Protein AF-A0A7S1QBN7-F1 (afdb_monomer_lite)

pLDDT: mean 71.5, std 12.31, range [43.53, 90.38]

Sequence (107 aa):
EEEEDGGEEGPALRSEAAPPVPVPRLPHVGTSFLVPLTRIRECTDRCLSIDVPVIPSVWPLRASLSRAAGGPGPWSRIDLTVDIIDAAGLPPLLSCGPPGSLRPAAP

Structure (mmCIF, N/CA/C/O backbone):
data_AF-A0A7S1QBN7-F1
#
_entry.id   AF-A0A7S1QBN7-F1
#
loop_
_atom_site.group_PDB
_atom_site.id
_atom_site.type_symbol
_atom_site.label_atom_id
_atom_site.label_alt_id
_atom_site.label_comp_id
_atom_site.label_asym_id
_atom_site.label_entity_id
_atom_site.label_seq_id
_atom_site.pdbx_PDB_ins_code
_atom_site.Cartn_x
_atom_site.Cartn_y
_atom_site.Cartn_z
_atom_site.occupancy
_atom_site.B_iso_or_equiv
_atom_site.auth_seq_id
_atom_site.auth_comp_id
_atom_site.auth_asym_id
_atom_site.auth_atom_id
_atom_site.pdbx_PDB_model_num
ATOM 1 N N . GLU A 1 1 ? 57.559 -30.638 37.712 1.00 44.66 1 GLU A N 1
ATOM 2 C CA . GLU A 1 1 ? 56.611 -31.025 36.654 1.00 44.66 1 GLU A CA 1
ATOM 3 C C . GLU A 1 1 ? 55.246 -30.673 37.214 1.00 44.66 1 GLU A C 1
ATOM 5 O O . GLU A 1 1 ? 54.785 -31.372 38.102 1.00 44.66 1 GLU A O 1
ATOM 10 N N . GLU A 1 2 ? 54.719 -29.500 36.870 1.00 47.84 2 GLU A N 1
ATOM 11 C CA . GLU A 1 2 ? 53.413 -29.023 37.345 1.00 47.84 2 GLU A CA 1
ATOM 12 C C . GLU A 1 2 ? 52.532 -28.748 36.126 1.00 47.84 2 GLU A C 1
ATOM 14 O O . GLU A 1 2 ? 52.998 -28.190 35.132 1.00 47.84 2 GLU A O 1
ATOM 19 N N . GLU A 1 3 ? 51.306 -29.256 36.233 1.00 47.22 3 GLU A N 1
ATOM 20 C CA . GLU A 1 3 ? 50.209 -29.326 35.269 1.00 47.22 3 GLU A CA 1
ATOM 21 C C . GLU A 1 3 ? 49.953 -28.038 34.471 1.00 47.22 3 GLU A C 1
ATOM 23 O O . GLU A 1 3 ? 49.686 -26.977 35.034 1.00 47.22 3 GLU A O 1
ATOM 28 N N . GLU A 1 4 ? 49.934 -28.168 33.141 1.00 50.25 4 GLU A N 1
ATOM 29 C CA . GLU A 1 4 ? 49.221 -27.250 32.249 1.00 50.25 4 GLU A CA 1
ATOM 30 C C . GLU A 1 4 ? 47.729 -27.617 32.286 1.00 50.25 4 GLU A C 1
ATOM 32 O O . GLU A 1 4 ? 47.288 -28.583 31.660 1.00 50.25 4 GLU A O 1
ATOM 37 N N . ASP A 1 5 ? 46.967 -26.858 33.073 1.00 55.81 5 ASP A N 1
ATOM 38 C CA . ASP A 1 5 ? 45.505 -26.890 33.117 1.00 55.81 5 ASP A CA 1
ATOM 39 C C . ASP A 1 5 ? 44.947 -26.372 31.782 1.00 55.81 5 ASP A C 1
ATOM 41 O O . ASP A 1 5 ? 45.081 -25.198 31.420 1.00 55.81 5 ASP A O 1
ATOM 45 N N . GLY A 1 6 ? 44.387 -27.298 31.005 1.00 49.72 6 GLY A N 1
ATOM 46 C CA . GLY A 1 6 ? 43.810 -27.052 29.693 1.00 49.72 6 GLY A CA 1
ATOM 47 C C . GLY A 1 6 ? 42.513 -26.257 29.797 1.00 49.72 6 GLY A C 1
ATOM 48 O O . GLY A 1 6 ? 41.455 -26.810 30.084 1.00 49.72 6 GLY A O 1
ATOM 49 N N . GLY A 1 7 ? 42.591 -24.960 29.497 1.00 44.69 7 GLY A N 1
ATOM 50 C CA . GLY A 1 7 ? 41.428 -24.103 29.286 1.00 44.69 7 GLY A CA 1
ATOM 51 C C . GLY A 1 7 ? 40.626 -24.556 28.065 1.00 44.69 7 GLY A C 1
ATOM 52 O O . GLY A 1 7 ? 40.969 -24.251 26.925 1.00 44.69 7 GLY A O 1
ATOM 53 N N . GL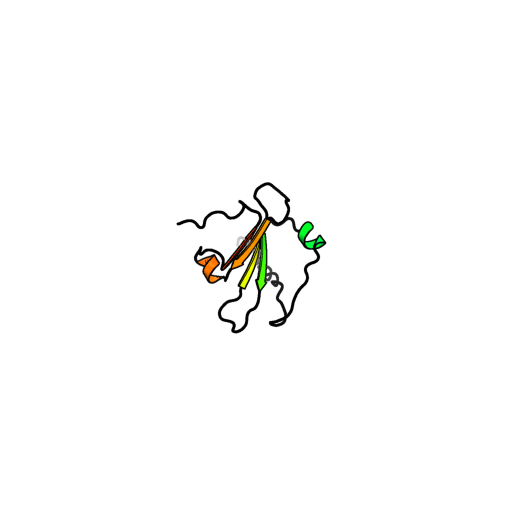U A 1 8 ? 39.557 -25.301 28.318 1.00 46.94 8 GLU A N 1
ATOM 54 C CA . GLU A 1 8 ? 38.594 -25.789 27.336 1.00 46.94 8 GLU A CA 1
ATOM 55 C C . GLU A 1 8 ? 37.754 -24.606 26.800 1.00 46.94 8 GLU A C 1
ATOM 57 O O . GLU A 1 8 ? 36.744 -24.206 27.383 1.00 46.94 8 GLU A O 1
ATOM 62 N N . GLU A 1 9 ? 38.188 -23.993 25.692 1.00 56.31 9 GLU A N 1
ATOM 63 C CA . GLU A 1 9 ? 37.368 -23.047 24.925 1.00 56.31 9 GLU A CA 1
ATOM 64 C C . GLU A 1 9 ? 36.205 -23.807 24.272 1.00 56.31 9 GLU A C 1
ATOM 66 O O . GLU A 1 9 ? 36.302 -24.351 23.170 1.00 56.31 9 GLU A O 1
ATOM 71 N N . GLY A 1 10 ? 35.082 -23.867 24.990 1.00 52.62 10 GLY A N 1
ATOM 72 C CA . GLY A 1 10 ? 33.822 -24.386 24.471 1.00 52.62 10 GLY A CA 1
ATOM 73 C C . GLY A 1 10 ? 33.428 -23.674 23.167 1.00 52.62 10 GLY A C 1
ATOM 74 O O . GLY A 1 10 ? 33.614 -22.460 23.038 1.00 52.62 10 GLY A O 1
ATOM 75 N N . PRO A 1 11 ? 32.881 -24.396 22.172 1.00 49.59 11 PRO A N 1
ATOM 76 C CA . PRO A 1 11 ? 32.641 -23.836 20.854 1.00 49.59 11 PRO A CA 1
ATOM 77 C C . PRO A 1 11 ? 31.615 -22.707 20.941 1.00 49.59 11 PRO A C 1
ATOM 79 O O . PRO A 1 11 ? 30.456 -22.918 21.301 1.00 49.59 11 PRO A O 1
ATOM 82 N N . ALA A 1 12 ? 32.054 -21.503 20.568 1.00 57.06 12 ALA A N 1
ATOM 83 C CA . ALA A 1 12 ? 31.194 -20.359 20.325 1.00 57.06 12 ALA A CA 1
ATOM 84 C C . ALA A 1 12 ? 30.093 -20.775 19.339 1.00 57.06 12 ALA A C 1
ATOM 86 O O . ALA A 1 12 ? 30.345 -20.969 18.146 1.00 57.06 12 ALA A O 1
ATOM 87 N N . LEU A 1 13 ? 28.877 -20.951 19.861 1.00 55.69 13 LEU A N 1
ATOM 88 C CA . LEU A 1 13 ? 27.679 -21.225 19.081 1.00 55.69 13 LEU A CA 1
ATOM 89 C C . LEU A 1 13 ? 27.528 -20.098 18.060 1.00 55.69 13 LEU A C 1
ATOM 91 O O . LEU A 1 13 ? 27.160 -18.969 18.389 1.00 55.69 13 LEU A O 1
ATOM 95 N N . ARG A 1 14 ? 27.881 -20.406 16.810 1.00 59.84 14 ARG A N 1
ATOM 96 C CA . ARG A 1 14 ? 27.673 -19.525 15.669 1.00 59.84 14 ARG A CA 1
ATOM 97 C C . ARG A 1 14 ? 26.177 -19.274 15.580 1.00 59.84 14 ARG A C 1
ATOM 99 O O . ARG A 1 14 ? 25.411 -20.186 15.290 1.00 59.84 14 ARG A O 1
ATOM 106 N N . SER A 1 15 ? 25.785 -18.042 15.880 1.00 62.06 15 SER A N 1
ATOM 107 C CA . SER A 1 15 ? 24.419 -17.566 15.717 1.00 62.06 15 SER A CA 1
ATOM 108 C C . SER A 1 15 ? 24.103 -17.592 14.221 1.00 62.06 15 SER A C 1
ATOM 110 O O . SER A 1 15 ? 24.476 -16.687 13.474 1.00 62.06 15 SER A O 1
ATOM 112 N N . GLU A 1 16 ? 23.533 -18.702 13.760 1.00 68.19 16 GLU A N 1
ATOM 113 C CA . GLU A 1 16 ? 23.116 -18.890 12.379 1.00 68.19 16 GLU A CA 1
ATOM 114 C C . GLU A 1 16 ? 21.920 -17.970 12.131 1.00 68.19 16 GLU A C 1
ATOM 116 O O . GLU A 1 16 ? 20.841 -18.143 12.700 1.00 68.19 16 GLU A O 1
ATOM 121 N N . ALA A 1 17 ? 22.149 -16.914 11.349 1.00 70.81 17 ALA A N 1
ATOM 122 C CA . ALA A 1 17 ? 21.115 -15.957 11.002 1.00 70.81 17 ALA A CA 1
ATOM 123 C C . ALA A 1 17 ? 19.981 -16.694 10.279 1.00 70.81 17 ALA A C 1
ATOM 125 O O . ALA A 1 17 ? 20.205 -17.344 9.257 1.00 70.81 17 ALA A O 1
ATOM 126 N N . ALA A 1 18 ? 18.769 -16.598 10.826 1.00 73.56 18 ALA A N 1
ATOM 127 C CA . ALA A 1 18 ? 17.600 -17.240 10.247 1.00 73.56 18 ALA A CA 1
ATOM 128 C C . ALA A 1 18 ? 17.409 -16.801 8.780 1.00 73.56 18 ALA A C 1
ATOM 130 O O . ALA A 1 18 ? 17.624 -15.625 8.460 1.00 73.56 18 ALA A O 1
ATOM 131 N N . PRO A 1 19 ? 16.997 -17.717 7.884 1.00 75.19 19 PRO A N 1
ATOM 132 C CA . PRO A 1 19 ? 16.762 -17.376 6.490 1.00 75.19 19 PRO A CA 1
ATOM 133 C C . PRO A 1 19 ? 15.675 -16.294 6.382 1.00 75.19 19 PRO A C 1
ATOM 135 O O . PRO A 1 19 ? 14.710 -16.310 7.155 1.00 75.19 19 PRO A O 1
ATOM 138 N N . PRO A 1 20 ? 15.803 -15.351 5.430 1.00 71.69 20 PRO A N 1
ATOM 139 C CA . PRO A 1 20 ? 14.820 -14.295 5.252 1.00 71.69 20 PRO A CA 1
ATOM 140 C C . PRO A 1 20 ? 13.456 -14.906 4.925 1.00 71.69 20 PRO A C 1
ATOM 142 O O . PRO A 1 20 ? 13.338 -15.784 4.068 1.00 71.69 20 PRO A O 1
ATOM 145 N N . VAL A 1 21 ? 12.419 -14.434 5.617 1.00 70.12 21 VAL A N 1
ATOM 146 C CA . VAL A 1 21 ? 11.044 -14.883 5.390 1.00 70.12 21 VAL A CA 1
ATOM 147 C C . VAL A 1 21 ? 10.663 -14.579 3.935 1.00 70.12 21 VAL A C 1
ATOM 149 O O . VAL A 1 21 ? 10.814 -13.433 3.499 1.00 70.12 21 VAL A O 1
ATOM 152 N N . PRO A 1 22 ? 10.182 -15.569 3.160 1.00 61.44 22 PRO A N 1
ATOM 153 C CA . PRO A 1 22 ? 9.818 -15.348 1.770 1.00 61.44 22 PRO A CA 1
ATOM 154 C C . PRO A 1 22 ? 8.669 -14.342 1.681 1.00 61.44 22 PRO A C 1
ATOM 156 O O . PRO A 1 22 ? 7.590 -14.546 2.238 1.00 61.44 22 PRO A O 1
ATOM 159 N N . VAL A 1 23 ? 8.910 -13.249 0.958 1.00 64.38 23 VAL A N 1
ATOM 160 C CA . VAL A 1 23 ? 7.890 -12.238 0.671 1.00 64.38 23 VAL A CA 1
ATOM 161 C C . VAL A 1 23 ? 6.852 -12.863 -0.270 1.00 64.38 23 VAL A C 1
ATOM 163 O O . VAL A 1 23 ? 7.245 -13.394 -1.312 1.00 64.38 23 VAL A O 1
ATOM 166 N N . PRO A 1 24 ? 5.547 -12.821 0.048 1.00 63.78 24 PRO A N 1
ATOM 167 C CA . PRO A 1 24 ? 4.504 -13.320 -0.843 1.00 63.78 24 PRO A CA 1
ATOM 168 C C . PRO A 1 24 ? 4.559 -12.611 -2.203 1.00 63.78 24 PRO A C 1
ATOM 170 O O . PRO A 1 24 ? 4.526 -11.383 -2.260 1.00 63.78 24 PRO A O 1
ATOM 173 N N . ARG A 1 25 ? 4.631 -13.370 -3.304 1.00 67.19 25 ARG A N 1
ATOM 174 C CA . ARG A 1 25 ? 4.648 -12.822 -4.672 1.00 67.19 25 ARG A CA 1
ATOM 175 C C . ARG A 1 25 ? 3.580 -13.471 -5.540 1.00 67.19 25 ARG A C 1
ATOM 177 O O . ARG A 1 25 ? 3.296 -14.660 -5.414 1.00 67.19 25 ARG A O 1
ATOM 184 N N . LEU A 1 26 ? 3.006 -12.673 -6.434 1.00 69.94 26 LEU A N 1
ATOM 185 C CA . LEU A 1 26 ? 2.106 -13.157 -7.475 1.00 69.94 26 LEU A CA 1
ATOM 186 C C . LEU A 1 26 ? 2.887 -13.980 -8.518 1.00 69.94 26 LEU A C 1
ATOM 188 O O . LEU A 1 26 ? 4.006 -13.594 -8.862 1.00 69.94 26 LEU A O 1
ATOM 192 N N . PRO A 1 27 ? 2.325 -15.087 -9.037 1.00 68.81 27 PRO A N 1
ATOM 193 C CA . PRO A 1 27 ? 3.067 -16.022 -9.885 1.00 68.81 27 PRO A CA 1
ATOM 194 C C . PRO A 1 27 ? 3.337 -15.490 -11.300 1.00 68.81 27 PRO A C 1
ATOM 196 O O . PRO A 1 27 ? 4.328 -15.881 -11.909 1.00 68.81 27 PRO A O 1
ATOM 199 N N . HIS A 1 28 ? 2.486 -14.607 -11.837 1.00 71.19 28 HIS A N 1
ATOM 200 C CA . HIS A 1 28 ? 2.711 -13.950 -13.126 1.00 71.19 28 HIS A CA 1
ATOM 201 C C . HIS A 1 28 ? 1.950 -12.622 -13.231 1.00 71.19 28 HIS A C 1
ATOM 203 O O . HIS A 1 28 ? 1.055 -12.318 -12.444 1.00 71.19 28 HIS A O 1
ATOM 209 N N . VAL A 1 29 ? 2.292 -11.813 -14.231 1.00 68.50 29 VAL A N 1
ATOM 210 C CA . VAL A 1 29 ? 1.601 -10.543 -14.495 1.00 68.50 29 VAL A CA 1
ATOM 211 C C . VAL A 1 29 ? 0.180 -10.822 -14.991 1.00 68.50 29 VAL A C 1
ATOM 213 O O . VAL A 1 29 ? -0.049 -11.762 -15.751 1.00 68.50 29 VAL A O 1
ATOM 216 N N . GLY A 1 30 ? -0.780 -10.021 -14.527 1.00 69.75 30 GLY A N 1
ATOM 217 C CA . GLY A 1 30 ? -2.205 -10.193 -14.825 1.00 69.75 30 GLY A CA 1
ATOM 218 C C . GLY A 1 30 ? -2.973 -11.058 -13.819 1.00 69.75 30 GLY A C 1
ATOM 219 O O . GLY A 1 30 ? -4.191 -11.160 -13.936 1.00 69.75 30 GLY A O 1
ATOM 220 N N . THR A 1 31 ? -2.322 -11.648 -12.808 1.00 70.31 31 THR A N 1
ATOM 221 C CA . THR A 1 31 ? -3.050 -12.301 -11.707 1.00 70.31 31 THR A CA 1
ATOM 222 C C . THR A 1 31 ? -3.570 -11.293 -10.693 1.00 70.31 31 THR A C 1
ATOM 224 O O . THR A 1 31 ? -2.849 -10.381 -10.292 1.00 70.31 31 THR A O 1
ATOM 227 N N . SER A 1 32 ? -4.780 -11.525 -10.195 1.00 70.75 32 SER A N 1
ATOM 228 C CA . SER A 1 32 ? -5.325 -10.848 -9.019 1.00 70.75 32 SER A CA 1
ATOM 229 C C . SER A 1 32 ? -5.223 -11.745 -7.786 1.00 70.75 32 SER A C 1
ATOM 231 O O . SER A 1 32 ? -5.562 -12.926 -7.857 1.00 70.75 32 SER A O 1
ATOM 233 N N . PHE A 1 33 ? -4.848 -11.176 -6.641 1.00 69.00 33 PHE A N 1
ATOM 234 C CA . PHE A 1 33 ? -5.001 -11.822 -5.338 1.00 69.00 33 PHE A CA 1
ATOM 235 C C . PHE A 1 33 ? -6.049 -11.075 -4.519 1.00 69.00 33 PHE A C 1
ATOM 237 O O . PHE A 1 33 ? -5.989 -9.854 -4.384 1.00 69.00 33 PHE A O 1
ATOM 244 N N . LEU A 1 34 ? -7.017 -11.816 -3.981 1.00 75.94 34 LEU A N 1
ATOM 245 C CA . LEU A 1 34 ? -8.032 -11.268 -3.093 1.00 75.94 34 LEU A CA 1
ATOM 246 C C . LEU A 1 34 ? -7.607 -11.513 -1.651 1.00 75.94 34 LEU A C 1
ATOM 248 O O . LEU A 1 34 ? -7.534 -12.653 -1.197 1.00 75.94 34 LEU A O 1
ATOM 252 N N . VAL A 1 35 ? -7.363 -10.431 -0.919 1.00 71.56 35 VAL A N 1
ATOM 253 C CA . VAL A 1 35 ? -7.187 -10.490 0.531 1.00 71.56 35 VAL A CA 1
ATOM 254 C C . VAL A 1 35 ? -8.579 -10.378 1.168 1.00 71.56 35 VAL A C 1
ATOM 256 O O . VAL A 1 35 ? -9.248 -9.360 0.970 1.00 71.56 35 VAL A O 1
ATOM 259 N N . PRO A 1 36 ? -9.048 -11.371 1.948 1.00 74.81 36 PRO A N 1
ATOM 260 C CA . PRO A 1 36 ? -10.309 -11.245 2.666 1.00 74.81 36 PRO A CA 1
ATOM 261 C C . PRO A 1 36 ? -10.296 -10.033 3.604 1.00 74.81 36 PRO A C 1
ATOM 263 O O . PRO A 1 36 ? -9.344 -9.836 4.363 1.00 74.81 36 PRO A O 1
ATOM 266 N N . LEU A 1 37 ? -11.384 -9.257 3.607 1.00 68.00 37 LEU A N 1
ATOM 267 C CA . LEU A 1 37 ? -11.523 -8.074 4.467 1.00 68.00 37 LEU A CA 1
ATOM 268 C C . LEU A 1 37 ? -11.338 -8.396 5.957 1.00 68.00 37 LEU A C 1
ATOM 270 O O . LEU A 1 37 ? -10.869 -7.548 6.709 1.00 68.00 37 LEU A O 1
ATOM 274 N N . THR A 1 38 ? -11.675 -9.613 6.389 1.00 73.88 38 THR A N 1
ATOM 275 C CA . THR A 1 38 ? -11.453 -10.084 7.764 1.00 73.88 38 THR A CA 1
ATOM 276 C C . THR A 1 38 ? -9.969 -10.095 8.130 1.00 73.88 38 THR A C 1
ATOM 278 O O . THR A 1 38 ? -9.598 -9.515 9.144 1.00 73.88 38 THR A O 1
ATOM 281 N N . ARG A 1 39 ? -9.099 -10.612 7.250 1.00 76.50 39 ARG A N 1
ATOM 282 C CA . ARG A 1 39 ? -7.639 -10.595 7.457 1.00 76.50 39 ARG A CA 1
ATOM 283 C C . ARG A 1 39 ? -7.079 -9.175 7.500 1.00 76.50 39 ARG A C 1
ATOM 285 O O . ARG A 1 39 ? -6.220 -8.865 8.316 1.00 76.50 39 ARG A O 1
ATOM 292 N N . ILE A 1 40 ? -7.598 -8.294 6.646 1.00 74.25 40 ILE A N 1
ATOM 293 C CA . ILE A 1 40 ? -7.220 -6.874 6.626 1.00 74.25 40 ILE A CA 1
ATOM 294 C C . ILE A 1 40 ? -7.619 -6.170 7.936 1.00 74.25 40 ILE A C 1
ATOM 296 O O . ILE A 1 40 ? -6.899 -5.289 8.411 1.00 74.25 40 ILE A O 1
ATOM 300 N N . ARG A 1 41 ? -8.767 -6.536 8.522 1.00 73.88 41 ARG A N 1
ATOM 301 C CA . ARG A 1 41 ? -9.248 -5.988 9.801 1.00 73.88 41 ARG A CA 1
ATOM 302 C C . ARG A 1 41 ? -8.412 -6.455 10.987 1.00 73.88 41 ARG A C 1
ATOM 304 O O . ARG A 1 41 ? -8.135 -5.643 11.861 1.00 73.88 41 ARG A O 1
ATOM 311 N N . GLU A 1 42 ? -8.010 -7.721 10.993 1.00 80.44 42 GLU A N 1
ATOM 312 C CA . GLU A 1 42 ? -7.205 -8.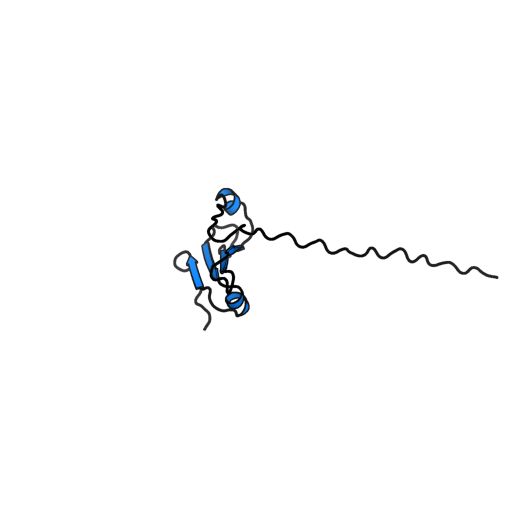331 12.062 1.00 80.44 42 GLU A CA 1
ATOM 313 C C . GLU A 1 42 ? -5.726 -7.928 12.006 1.00 80.44 42 GLU A C 1
ATOM 315 O O . GLU A 1 42 ? -5.029 -8.008 13.013 1.00 80.44 42 GLU A O 1
ATOM 320 N N . CYS A 1 43 ? -5.245 -7.449 10.855 1.00 79.62 43 CYS A N 1
ATOM 321 C CA . CYS A 1 43 ? -3.902 -6.898 10.713 1.00 79.62 43 CYS A CA 1
ATOM 322 C C . CYS A 1 43 ? -3.702 -5.714 11.670 1.00 79.62 43 CYS A C 1
ATOM 324 O O . CYS A 1 43 ? -4.281 -4.646 11.454 1.00 79.62 43 CYS A O 1
ATOM 326 N N . THR A 1 44 ? -2.860 -5.880 12.692 1.00 82.38 44 THR A N 1
ATOM 327 C CA . THR A 1 44 ? -2.540 -4.846 13.693 1.00 82.38 44 THR A CA 1
ATOM 328 C C . THR A 1 44 ? -1.506 -3.833 13.210 1.00 82.38 44 THR A C 1
ATOM 330 O O . THR A 1 44 ? -1.349 -2.776 13.825 1.00 82.38 44 THR A O 1
ATOM 333 N N . ASP A 1 45 ? -0.817 -4.127 12.107 1.00 84.62 45 ASP A N 1
ATOM 334 C CA . ASP A 1 45 ? 0.206 -3.248 11.549 1.00 84.62 45 ASP A CA 1
ATOM 335 C C . ASP A 1 45 ? -0.391 -1.933 11.053 1.00 84.62 45 ASP A C 1
ATOM 337 O O . ASP A 1 45 ? -1.500 -1.871 10.522 1.00 84.62 45 ASP A O 1
ATOM 341 N N . ARG A 1 46 ? 0.349 -0.836 11.207 1.00 84.06 46 ARG A N 1
ATOM 342 C CA . ARG A 1 46 ? -0.124 0.484 10.752 1.00 84.06 46 ARG A CA 1
ATOM 343 C C . ARG A 1 46 ? 0.038 0.687 9.251 1.00 84.06 46 ARG A C 1
ATOM 345 O O . ARG A 1 46 ? -0.583 1.596 8.703 1.00 84.06 46 ARG A O 1
ATOM 352 N N . CYS A 1 47 ? 0.873 -0.134 8.624 1.00 84.31 47 CYS A N 1
ATOM 353 C CA . CYS A 1 47 ? 1.178 -0.112 7.207 1.00 84.31 47 CYS A CA 1
ATOM 354 C C . CYS A 1 47 ? 1.161 -1.547 6.677 1.00 84.31 47 CYS A C 1
ATOM 356 O O . CYS A 1 47 ? 1.703 -2.438 7.326 1.00 84.31 47 CYS A O 1
ATOM 358 N N . LEU A 1 48 ? 0.549 -1.760 5.517 1.00 84.38 48 LEU A N 1
ATOM 359 C CA . LEU A 1 48 ? 0.597 -3.018 4.780 1.00 84.38 48 LEU A CA 1
ATOM 360 C C . LEU A 1 48 ? 1.048 -2.706 3.356 1.00 84.38 48 LEU A C 1
ATOM 362 O O . LEU A 1 48 ? 0.355 -1.979 2.647 1.00 84.38 48 LEU A O 1
ATOM 366 N N . SER A 1 49 ? 2.178 -3.270 2.940 1.00 84.50 49 SER A N 1
ATOM 367 C CA . SER A 1 49 ? 2.751 -3.045 1.612 1.00 84.50 49 SER A CA 1
ATOM 368 C C . SER A 1 49 ? 2.744 -4.321 0.780 1.00 84.50 49 SER A C 1
ATOM 370 O O . SER A 1 49 ? 3.012 -5.410 1.285 1.00 84.50 49 SER A O 1
ATOM 372 N N . ILE A 1 50 ? 2.420 -4.174 -0.501 1.00 81.62 50 ILE A N 1
ATOM 373 C CA . ILE A 1 50 ? 2.316 -5.261 -1.472 1.00 81.62 50 ILE A CA 1
ATOM 374 C C . ILE A 1 50 ? 3.051 -4.832 -2.740 1.00 81.62 50 ILE A C 1
ATOM 376 O O . ILE A 1 50 ? 2.758 -3.775 -3.302 1.00 81.62 50 ILE A O 1
ATOM 380 N N . ASP A 1 51 ? 3.972 -5.668 -3.212 1.00 80.69 51 ASP A N 1
ATOM 381 C CA . ASP A 1 51 ? 4.634 -5.453 -4.496 1.00 80.69 51 ASP A CA 1
ATOM 382 C C . ASP A 1 51 ? 3.717 -5.922 -5.642 1.00 80.69 51 ASP A C 1
ATOM 384 O O . ASP A 1 51 ? 3.206 -7.046 -5.653 1.00 80.69 51 ASP A O 1
ATOM 388 N N . VAL A 1 52 ? 3.508 -5.048 -6.623 1.00 77.44 52 VAL A N 1
ATOM 389 C CA . VAL A 1 52 ? 2.654 -5.242 -7.793 1.00 77.44 52 VAL A CA 1
ATOM 390 C C . VAL A 1 52 ? 3.542 -5.365 -9.040 1.00 77.44 52 VAL A C 1
ATOM 392 O O . VAL A 1 52 ? 4.185 -4.391 -9.448 1.00 77.44 52 VAL A O 1
ATOM 395 N N . PRO A 1 53 ? 3.600 -6.549 -9.675 1.00 74.44 53 PRO A N 1
ATOM 396 C CA . PRO A 1 53 ? 4.379 -6.743 -10.891 1.00 74.44 53 PRO A CA 1
ATOM 397 C C . PRO A 1 53 ? 3.723 -6.027 -12.085 1.00 74.44 53 PRO A C 1
ATOM 399 O O . PRO A 1 53 ? 2.511 -6.107 -12.277 1.00 74.44 53 PRO A O 1
ATOM 402 N N . VAL A 1 54 ? 4.529 -5.361 -12.919 1.00 73.44 54 VAL A N 1
ATOM 403 C CA . VAL A 1 54 ? 4.080 -4.604 -14.107 1.00 73.44 54 VAL A CA 1
ATOM 404 C C . VAL A 1 54 ? 4.820 -5.045 -15.370 1.00 73.44 54 VAL A C 1
ATOM 406 O O . VAL A 1 54 ? 5.969 -5.472 -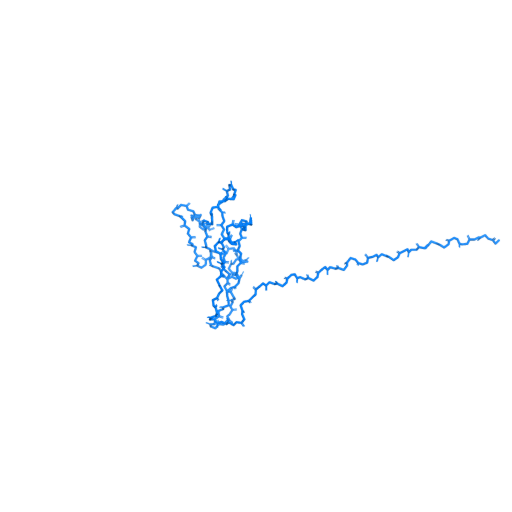15.281 1.00 73.44 54 VAL A O 1
ATOM 409 N N . ILE A 1 55 ? 4.190 -4.927 -16.546 1.00 69.88 55 ILE A N 1
ATOM 410 C CA . ILE A 1 55 ? 4.805 -5.161 -17.870 1.00 69.88 55 ILE A CA 1
ATOM 411 C C . ILE A 1 55 ? 4.556 -3.936 -18.765 1.00 69.88 55 ILE A C 1
ATOM 413 O O . ILE A 1 55 ? 3.417 -3.467 -18.802 1.00 69.88 55 ILE A O 1
ATOM 417 N N . PRO A 1 56 ? 5.555 -3.460 -19.536 1.00 62.97 56 PRO A N 1
ATOM 418 C CA . PRO A 1 56 ? 6.956 -3.898 -19.552 1.00 62.97 56 PRO A CA 1
ATOM 419 C C . PRO A 1 56 ? 7.692 -3.501 -18.260 1.00 62.97 56 PRO A C 1
ATOM 421 O O . PRO A 1 56 ? 7.555 -2.386 -17.761 1.00 62.97 56 PRO A O 1
ATOM 424 N N . SER A 1 57 ? 8.425 -4.450 -17.674 1.00 59.09 57 SER A N 1
ATOM 425 C CA . SER A 1 57 ? 8.966 -4.342 -16.315 1.00 59.09 57 SER A CA 1
ATOM 426 C C . SER A 1 57 ? 10.244 -3.506 -16.284 1.00 59.09 57 SER A C 1
ATOM 428 O O . SER A 1 57 ? 11.325 -4.032 -16.531 1.00 59.09 57 SER A O 1
ATOM 430 N N . VAL A 1 58 ? 10.138 -2.216 -15.961 1.00 65.38 58 VAL A N 1
ATOM 431 C CA . VAL A 1 58 ? 11.325 -1.421 -15.591 1.00 65.38 58 VAL A CA 1
ATOM 432 C C . VAL A 1 58 ? 11.458 -1.347 -14.067 1.00 65.38 58 VAL A C 1
ATOM 434 O O . VAL A 1 58 ? 12.554 -1.538 -13.555 1.00 65.38 58 VAL A O 1
ATOM 437 N N . TRP A 1 59 ? 10.349 -1.166 -13.334 1.00 70.38 59 TRP A N 1
ATOM 438 C CA . TRP A 1 59 ? 10.329 -1.104 -11.864 1.00 70.38 59 TRP A CA 1
ATOM 439 C C . TRP A 1 59 ? 9.016 -1.664 -11.300 1.00 70.38 59 TRP A C 1
ATOM 441 O O . TRP A 1 59 ? 7.957 -1.296 -11.813 1.00 70.38 59 TRP A O 1
ATOM 451 N N . PRO A 1 60 ? 9.043 -2.545 -10.279 1.00 72.94 60 PRO A N 1
ATOM 452 C CA . PRO A 1 60 ? 7.822 -3.009 -9.630 1.00 72.94 60 PRO A CA 1
ATOM 453 C C . PRO A 1 60 ? 7.124 -1.838 -8.929 1.00 72.94 60 PRO A C 1
ATOM 455 O O . PRO A 1 60 ? 7.770 -0.969 -8.338 1.00 72.94 60 PRO A O 1
ATOM 458 N N . LEU A 1 61 ? 5.795 -1.816 -9.014 1.00 82.31 61 LEU A N 1
ATOM 459 C CA . LEU A 1 61 ? 4.987 -0.892 -8.230 1.00 82.31 61 LEU A CA 1
ATOM 460 C C . LEU A 1 61 ? 4.862 -1.440 -6.809 1.00 82.31 61 LEU A C 1
ATOM 462 O O . LEU A 1 61 ? 4.796 -2.649 -6.615 1.00 82.31 61 LEU A O 1
ATOM 466 N N . ARG A 1 62 ? 4.751 -0.562 -5.822 1.00 85.31 62 ARG A N 1
ATOM 467 C CA . ARG A 1 62 ? 4.407 -0.916 -4.448 1.00 85.31 62 ARG A CA 1
ATOM 468 C C . ARG A 1 62 ? 3.110 -0.228 -4.066 1.00 85.31 62 ARG A C 1
ATOM 470 O O . ARG A 1 62 ? 3.013 0.996 -4.118 1.00 85.31 62 ARG A O 1
ATOM 477 N N . ALA A 1 63 ? 2.120 -1.025 -3.688 1.00 86.25 63 ALA A N 1
ATOM 478 C CA . ALA A 1 63 ? 0.878 -0.550 -3.105 1.00 86.25 63 ALA A CA 1
ATOM 479 C C . ALA A 1 63 ? 0.999 -0.598 -1.579 1.00 86.25 63 ALA A C 1
ATOM 481 O O . ALA A 1 63 ? 1.256 -1.660 -1.016 1.00 86.25 63 ALA A O 1
ATOM 482 N N . SER A 1 64 ? 0.797 0.534 -0.915 1.00 87.38 64 SER A N 1
ATOM 483 C CA . SER A 1 64 ? 0.866 0.661 0.539 1.00 87.38 64 SER A CA 1
ATOM 484 C C . SER A 1 64 ? -0.473 1.135 1.084 1.00 87.38 64 SER A C 1
ATOM 486 O O . SER A 1 64 ? -0.992 2.179 0.700 1.00 87.38 64 SER A O 1
ATOM 488 N N . LEU A 1 65 ? -1.036 0.366 2.004 1.00 87.38 65 LEU A N 1
ATOM 489 C CA . LEU A 1 65 ? -2.191 0.738 2.807 1.00 87.38 65 LEU A CA 1
ATOM 490 C C . LEU A 1 65 ? -1.673 1.292 4.131 1.00 87.38 65 LEU A C 1
ATOM 492 O O . LEU A 1 65 ? -0.796 0.680 4.735 1.00 87.38 65 LEU A O 1
ATOM 496 N N . SER A 1 66 ? -2.208 2.413 4.612 1.00 88.81 66 SER A N 1
ATOM 497 C CA . SER A 1 66 ? -1.845 2.955 5.927 1.00 88.81 66 SER A CA 1
ATOM 498 C C . SER A 1 66 ? -3.049 3.419 6.750 1.00 88.81 66 SER A C 1
ATOM 500 O O . SER A 1 66 ? -4.114 3.770 6.228 1.00 88.81 66 SER A O 1
ATOM 502 N N . ARG A 1 67 ? -2.887 3.363 8.076 1.00 87.38 67 ARG A N 1
ATOM 503 C CA . ARG A 1 67 ? -3.858 3.836 9.072 1.00 87.38 67 ARG A CA 1
ATOM 504 C C . ARG A 1 67 ? -3.452 5.196 9.629 1.00 87.38 67 ARG A C 1
ATOM 506 O O . ARG A 1 67 ? -2.266 5.489 9.772 1.00 87.38 67 ARG A O 1
ATOM 513 N N . ALA A 1 68 ? -4.446 5.998 10.000 1.00 81.94 68 ALA A N 1
ATOM 514 C CA . ALA A 1 68 ? -4.225 7.264 10.683 1.00 81.94 68 ALA A CA 1
ATOM 515 C C . ALA A 1 68 ? -3.494 7.062 12.022 1.00 81.94 68 ALA A C 1
ATOM 517 O O . ALA A 1 68 ? -3.652 6.046 12.705 1.00 81.94 68 ALA A O 1
ATOM 518 N N . ALA A 1 69 ? -2.696 8.056 12.413 1.00 74.44 69 ALA A N 1
ATOM 519 C CA . ALA A 1 69 ? -2.060 8.071 13.722 1.00 74.44 69 ALA A CA 1
ATOM 520 C C . ALA A 1 69 ? -3.141 8.180 14.813 1.00 74.44 69 ALA A C 1
ATOM 522 O O . ALA A 1 69 ? -3.941 9.111 14.786 1.00 74.44 69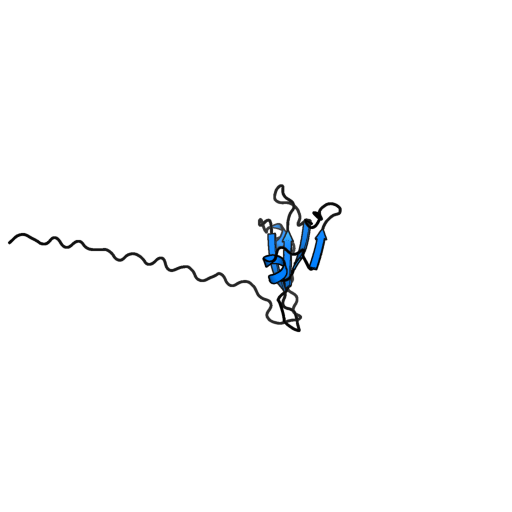 ALA A O 1
ATOM 523 N N . GLY A 1 70 ? -3.181 7.233 15.756 1.00 71.50 70 GLY A N 1
ATOM 524 C CA . GLY A 1 70 ? -4.151 7.273 16.861 1.00 71.50 70 GLY A CA 1
ATOM 525 C C . GLY A 1 70 ? -4.661 5.927 17.380 1.00 71.50 70 GLY A C 1
ATOM 526 O O . GLY A 1 70 ? -5.369 5.913 18.378 1.00 71.50 70 GLY A O 1
ATOM 527 N N . GLY A 1 71 ? -4.301 4.800 16.757 1.00 66.94 71 GLY A N 1
ATOM 528 C CA . GLY A 1 71 ? -4.657 3.462 17.248 1.00 66.94 71 GLY A CA 1
ATOM 529 C C . GLY A 1 71 ? -5.144 2.527 16.138 1.00 66.94 71 GLY A C 1
ATOM 530 O O . GLY A 1 71 ? -4.990 2.855 14.958 1.00 66.94 71 GLY A O 1
ATOM 531 N N . PRO A 1 72 ? -5.712 1.356 16.489 1.00 69.56 72 PRO A N 1
ATOM 532 C CA . PRO A 1 72 ? -6.316 0.444 15.523 1.00 69.56 72 PRO A CA 1
ATOM 533 C C . PRO A 1 72 ? -7.585 1.080 14.937 1.00 69.56 72 PRO A C 1
ATOM 535 O O . PRO A 1 72 ? -8.684 0.946 15.466 1.00 69.56 72 PRO A O 1
ATOM 538 N N . GLY A 1 73 ? -7.407 1.836 13.857 1.00 76.38 73 GLY A N 1
ATOM 539 C CA . GLY A 1 73 ? -8.474 2.467 13.086 1.00 76.38 73 GLY A CA 1
ATOM 540 C C . GLY A 1 73 ? -8.720 1.770 11.745 1.00 76.38 73 GLY A C 1
ATOM 541 O O . GLY A 1 73 ? -8.014 0.818 11.387 1.00 76.38 73 GLY A O 1
ATOM 542 N N . PRO A 1 74 ? -9.708 2.235 10.965 1.00 82.25 74 PRO A N 1
ATOM 543 C CA . PRO A 1 74 ? -9.847 1.802 9.583 1.00 82.25 74 PRO A CA 1
ATOM 544 C C . PRO A 1 74 ? -8.601 2.187 8.775 1.00 82.25 74 PRO A C 1
ATOM 546 O O . PRO A 1 74 ? -7.918 3.169 9.075 1.00 82.25 74 PRO A O 1
ATOM 549 N N . TRP A 1 75 ? -8.326 1.422 7.722 1.00 85.44 75 TRP A N 1
ATOM 550 C CA . TRP A 1 75 ? -7.365 1.828 6.702 1.00 85.44 75 TRP A CA 1
ATOM 551 C C . TRP A 1 75 ? -7.859 3.119 6.062 1.00 85.44 75 TRP A C 1
ATOM 553 O O . TRP A 1 75 ? -8.973 3.179 5.545 1.00 85.44 75 TRP A O 1
ATOM 563 N N . SER A 1 76 ? -7.049 4.164 6.164 1.00 87.62 76 SER A N 1
ATOM 564 C CA . SER A 1 76 ? -7.431 5.518 5.772 1.00 87.62 76 SER A CA 1
ATOM 565 C C . SER A 1 76 ? -6.692 5.985 4.532 1.00 87.62 76 SER A C 1
ATOM 567 O O . SER A 1 76 ? -7.005 7.046 4.019 1.00 87.62 76 SER A O 1
ATOM 569 N N . ARG A 1 77 ? -5.681 5.261 4.059 1.00 87.50 77 ARG A N 1
ATOM 570 C CA . ARG A 1 77 ? -4.885 5.728 2.930 1.00 87.50 77 ARG A CA 1
ATOM 571 C C . ARG A 1 77 ? -4.352 4.574 2.104 1.00 87.50 77 ARG A C 1
ATOM 573 O O . ARG A 1 77 ? -3.994 3.532 2.650 1.00 87.50 77 ARG A O 1
ATOM 580 N N . ILE A 1 78 ? -4.326 4.792 0.797 1.00 89.50 78 ILE A N 1
ATOM 581 C CA . ILE A 1 78 ? -3.753 3.907 -0.209 1.00 89.50 78 ILE A CA 1
ATOM 582 C C . ILE A 1 78 ? -2.772 4.742 -1.020 1.00 89.50 78 ILE A C 1
ATOM 584 O O . ILE A 1 78 ? -3.167 5.735 -1.629 1.00 89.50 78 ILE A O 1
ATOM 588 N N . ASP A 1 79 ? -1.514 4.331 -1.035 1.00 90.38 79 ASP A N 1
ATOM 589 C CA . ASP A 1 79 ? -0.466 4.919 -1.855 1.00 90.38 79 ASP A CA 1
ATOM 590 C C . ASP A 1 79 ? 0.032 3.888 -2.869 1.00 90.38 79 ASP A C 1
ATOM 592 O O . ASP A 1 79 ? 0.167 2.706 -2.554 1.00 90.38 79 ASP A O 1
ATOM 596 N N . LEU A 1 80 ? 0.319 4.337 -4.086 1.00 88.00 80 LEU A N 1
ATOM 597 C CA . LEU A 1 80 ? 0.986 3.551 -5.116 1.00 88.00 80 LEU A CA 1
ATOM 598 C C . LEU A 1 80 ? 2.290 4.257 -5.479 1.00 88.00 80 LEU A C 1
ATOM 600 O O . LEU A 1 80 ? 2.270 5.400 -5.930 1.00 88.00 80 LEU A O 1
ATOM 604 N N . THR A 1 81 ? 3.418 3.589 -5.281 1.00 87.25 81 THR A N 1
ATOM 605 C CA . THR A 1 81 ? 4.756 4.131 -5.547 1.00 87.25 81 THR A CA 1
ATOM 606 C C . THR A 1 81 ? 5.574 3.170 -6.411 1.00 87.25 81 THR A C 1
ATOM 608 O O . THR A 1 81 ? 5.142 2.051 -6.678 1.00 87.25 81 THR A O 1
ATOM 611 N N . VAL A 1 82 ? 6.747 3.603 -6.866 1.00 84.88 82 VAL A N 1
ATOM 612 C CA . VAL A 1 82 ? 7.821 2.705 -7.322 1.00 84.88 82 VAL A CA 1
ATOM 613 C C . VAL A 1 82 ? 8.959 2.789 -6.317 1.00 84.88 82 VAL A C 1
ATOM 615 O O . VAL A 1 82 ? 9.189 3.849 -5.738 1.00 84.88 82 VAL A O 1
ATOM 618 N N . ASP A 1 83 ? 9.699 1.700 -6.131 1.00 69.56 83 ASP A N 1
ATOM 619 C CA . ASP A 1 83 ? 10.733 1.621 -5.090 1.00 69.56 83 ASP A CA 1
ATOM 620 C C . ASP A 1 83 ? 11.788 2.741 -5.177 1.00 69.56 83 ASP A C 1
ATOM 622 O O . ASP A 1 83 ? 12.236 3.231 -4.144 1.00 69.56 83 ASP A O 1
ATOM 626 N N . ILE A 1 84 ? 12.138 3.223 -6.380 1.00 64.19 84 ILE A N 1
ATOM 627 C CA . ILE A 1 84 ? 13.043 4.383 -6.511 1.00 64.19 84 ILE A CA 1
ATOM 628 C C . ILE A 1 84 ? 12.402 5.669 -5.994 1.00 64.19 84 ILE A C 1
ATOM 630 O O . ILE A 1 84 ? 13.089 6.484 -5.392 1.00 64.19 84 ILE A O 1
ATOM 634 N N . ILE A 1 85 ? 11.113 5.887 -6.270 1.00 66.25 85 ILE A N 1
ATOM 635 C CA . ILE A 1 85 ? 10.403 7.102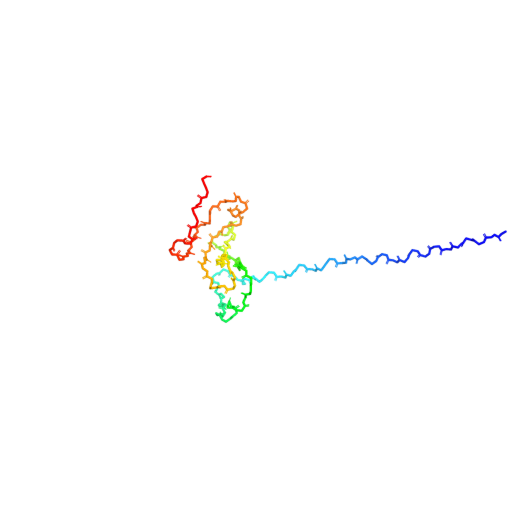 -5.850 1.00 66.25 85 ILE A CA 1
ATOM 636 C C . ILE A 1 85 ? 10.351 7.137 -4.325 1.00 66.25 85 ILE A C 1
ATOM 638 O O . ILE A 1 85 ? 10.694 8.159 -3.738 1.00 66.25 85 ILE A O 1
ATOM 642 N N . ASP A 1 86 ? 10.024 6.007 -3.695 1.00 61.78 86 ASP A N 1
ATOM 643 C CA . ASP A 1 86 ? 10.035 5.883 -2.236 1.00 61.78 86 ASP A CA 1
ATOM 644 C C . ASP A 1 86 ? 11.444 6.115 -1.659 1.00 61.78 86 ASP A C 1
ATOM 646 O O . ASP A 1 86 ? 11.628 6.950 -0.774 1.00 61.78 86 ASP A O 1
ATOM 650 N N . ALA A 1 87 ? 12.471 5.476 -2.234 1.00 67.69 87 ALA A N 1
ATOM 651 C CA . ALA A 1 87 ? 13.863 5.650 -1.809 1.00 67.69 87 ALA A CA 1
ATOM 652 C C . ALA A 1 87 ? 14.394 7.084 -2.005 1.00 67.69 87 ALA A C 1
ATOM 654 O O . ALA A 1 87 ? 15.255 7.533 -1.249 1.00 67.69 87 ALA A O 1
ATOM 655 N N . ALA A 1 88 ? 13.886 7.807 -3.003 1.00 71.94 88 ALA A N 1
ATOM 656 C CA . ALA A 1 88 ? 14.241 9.194 -3.286 1.00 71.94 88 ALA A CA 1
ATOM 657 C C . ALA A 1 88 ? 13.406 10.213 -2.486 1.00 71.94 88 ALA A C 1
ATOM 659 O O . ALA A 1 88 ? 13.604 11.417 -2.652 1.00 71.94 88 ALA A O 1
ATOM 660 N N . GLY A 1 89 ? 12.466 9.762 -1.644 1.00 72.31 89 GLY A N 1
ATOM 661 C CA . GLY A 1 89 ? 11.555 10.639 -0.903 1.00 72.31 89 GLY A CA 1
ATOM 662 C C . GLY A 1 89 ? 10.579 11.408 -1.801 1.00 72.31 89 GLY A C 1
ATOM 663 O O . GLY A 1 89 ? 10.047 12.442 -1.396 1.00 72.31 89 GLY A O 1
ATOM 664 N N . LEU A 1 90 ? 10.361 10.927 -3.025 1.00 74.50 90 LEU A N 1
ATOM 665 C CA . LEU A 1 90 ? 9.448 11.526 -3.987 1.00 74.50 90 LEU A CA 1
ATOM 666 C C . LEU A 1 90 ? 7.993 11.147 -3.657 1.00 74.50 90 LEU A C 1
ATOM 668 O O . LEU A 1 90 ? 7.731 10.086 -3.082 1.00 74.50 90 LEU A O 1
ATOM 672 N N . PRO A 1 91 ? 7.017 12.000 -4.013 1.00 77.81 91 PRO A N 1
ATOM 673 C CA . PRO A 1 91 ? 5.613 11.708 -3.766 1.00 77.81 91 PRO A CA 1
ATOM 674 C C . PRO A 1 91 ? 5.163 10.454 -4.535 1.00 77.81 91 PRO A C 1
ATOM 676 O O . PRO A 1 91 ? 5.623 10.217 -5.656 1.00 77.81 91 PRO A O 1
ATOM 679 N N . PRO A 1 92 ? 4.237 9.662 -3.966 1.00 83.69 92 PRO A N 1
ATOM 680 C CA . PRO A 1 92 ? 3.713 8.477 -4.630 1.00 83.69 92 PRO A CA 1
ATOM 681 C C . PRO A 1 92 ? 3.007 8.856 -5.937 1.00 83.69 92 PRO A C 1
ATOM 683 O O . PRO A 1 92 ? 2.424 9.934 -6.058 1.00 83.69 92 PRO A O 1
ATOM 686 N N . LEU A 1 93 ? 3.011 7.933 -6.899 1.00 86.31 93 LEU A N 1
ATOM 687 C CA . LEU A 1 93 ? 2.342 8.091 -8.194 1.00 86.31 93 LEU A CA 1
ATOM 688 C C . LEU A 1 93 ? 0.838 8.332 -8.034 1.00 86.31 93 LEU A C 1
ATOM 690 O O . LEU A 1 93 ? 0.227 9.058 -8.815 1.00 86.31 93 LEU A O 1
ATOM 694 N N . LEU A 1 94 ? 0.245 7.700 -7.024 1.00 87.12 94 LEU A N 1
ATOM 695 C CA . LEU A 1 94 ? -1.150 7.870 -6.660 1.00 87.12 94 LEU A CA 1
ATOM 696 C C . LEU A 1 94 ? -1.277 7.824 -5.144 1.00 87.12 94 LEU A C 1
ATOM 698 O O . LEU A 1 94 ? -0.690 6.965 -4.490 1.00 87.12 94 LEU A O 1
ATOM 702 N N . SER A 1 95 ? -2.076 8.735 -4.600 1.00 88.88 95 SER A N 1
ATOM 703 C CA . SER A 1 95 ? -2.466 8.730 -3.196 1.00 88.88 95 SER A CA 1
ATOM 704 C C . SER A 1 95 ? -3.969 8.928 -3.098 1.00 88.88 95 SER A C 1
ATOM 706 O O . SER A 1 95 ? -4.524 9.862 -3.676 1.00 88.88 95 SER A O 1
ATOM 708 N N . CYS A 1 96 ? -4.636 8.022 -2.397 1.00 88.50 96 CYS A N 1
ATOM 709 C CA . CYS A 1 96 ? -6.068 8.054 -2.152 1.00 88.50 96 CYS A CA 1
ATOM 710 C C . CYS A 1 96 ? -6.328 7.979 -0.651 1.00 88.50 96 CYS A C 1
ATOM 712 O O . CYS A 1 96 ? -5.741 7.159 0.053 1.00 88.50 96 CYS A O 1
ATOM 714 N N . GLY A 1 97 ? -7.250 8.803 -0.167 1.00 87.44 97 GLY A N 1
ATOM 715 C CA . GLY A 1 97 ? -7.675 8.801 1.226 1.00 87.44 97 GLY A CA 1
ATOM 716 C C . GLY A 1 97 ? -8.886 9.708 1.452 1.00 87.44 97 GLY A C 1
ATOM 717 O O . GLY A 1 97 ? -9.312 10.409 0.530 1.00 87.44 97 GLY A O 1
ATOM 718 N N . PRO A 1 98 ? -9.458 9.709 2.669 1.00 79.75 98 PRO A N 1
ATOM 719 C CA . PRO A 1 98 ? -10.513 10.618 3.068 1.00 79.75 98 PRO A CA 1
ATOM 720 C C . PRO A 1 98 ? -10.132 12.078 2.803 1.00 79.75 98 PRO A C 1
ATOM 722 O O . PRO A 1 98 ? -8.948 12.434 2.899 1.00 79.75 98 PRO A O 1
ATOM 725 N N . PRO A 1 99 ? -11.118 12.951 2.556 1.00 74.88 99 PRO A N 1
ATOM 726 C CA . PRO A 1 99 ? -10.891 14.389 2.486 1.00 74.88 99 PRO A CA 1
ATOM 727 C C . PRO A 1 99 ? -10.129 14.871 3.731 1.00 74.88 99 PRO A C 1
ATOM 729 O O . PRO A 1 99 ? -10.511 14.548 4.853 1.00 74.88 99 PRO A O 1
ATOM 732 N N . GLY A 1 100 ? -9.027 15.601 3.538 1.00 69.94 100 GLY A N 1
ATOM 733 C CA . GLY A 1 100 ? -8.182 16.110 4.631 1.00 69.94 100 GLY A CA 1
ATOM 734 C C . GLY A 1 100 ? -7.105 15.149 5.157 1.00 69.94 100 GLY A C 1
ATOM 735 O O . GLY A 1 100 ? -6.318 15.545 6.010 1.00 69.94 100 GLY A O 1
ATOM 736 N N . SER A 1 101 ? -7.020 13.916 4.643 1.00 65.94 101 SER A N 1
ATOM 737 C CA . SER A 1 101 ? -5.944 12.965 4.992 1.00 65.94 101 SER A CA 1
ATOM 738 C C . SER A 1 101 ? -4.673 13.120 4.146 1.00 65.94 101 SER A C 1
ATOM 740 O O . SER A 1 101 ? -3.601 12.650 4.537 1.00 65.94 101 SER A O 1
ATOM 742 N N . LEU A 1 102 ? -4.778 13.786 2.991 1.00 62.38 102 LEU A N 1
ATOM 743 C CA . LEU A 1 102 ? -3.649 14.067 2.112 1.00 62.38 102 LEU A CA 1
ATOM 744 C C . LEU A 1 102 ? -2.797 15.167 2.744 1.00 62.38 102 LEU A C 1
ATOM 746 O O . LEU A 1 102 ? -3.146 16.347 2.722 1.00 62.38 102 LEU A O 1
ATOM 750 N N . ARG A 1 103 ? -1.673 14.766 3.337 1.00 61.16 103 ARG A N 1
ATOM 751 C CA . ARG A 1 103 ? -0.650 15.710 3.778 1.00 61.16 103 ARG A CA 1
ATOM 752 C C . ARG A 1 103 ? -0.043 16.357 2.522 1.00 61.16 103 ARG A C 1
ATOM 754 O O . ARG A 1 103 ? 0.246 15.615 1.581 1.00 61.16 103 ARG A O 1
ATOM 761 N N . PRO A 1 104 ? 0.148 17.688 2.475 1.00 52.25 104 PRO A N 1
ATOM 762 C CA . PRO A 1 104 ? 0.812 18.323 1.343 1.00 52.25 104 PRO A CA 1
ATOM 763 C C . PRO A 1 104 ? 2.177 17.667 1.127 1.00 52.25 104 PRO A C 1
ATOM 765 O O . PRO A 1 104 ? 2.888 17.419 2.107 1.00 52.25 104 PRO A O 1
ATOM 768 N N . ALA A 1 105 ? 2.527 17.370 -0.127 1.00 51.25 105 ALA A N 1
ATOM 769 C CA . ALA A 1 105 ? 3.907 17.044 -0.465 1.00 51.25 105 ALA A CA 1
ATOM 770 C C . ALA A 1 105 ? 4.782 18.200 0.044 1.00 51.25 105 ALA A C 1
ATOM 772 O O . ALA A 1 105 ? 4.452 19.365 -0.191 1.00 51.25 105 ALA A O 1
ATOM 773 N N . ALA A 1 106 ? 5.809 17.888 0.835 1.00 47.00 106 ALA A N 1
ATOM 774 C CA . ALA A 1 106 ? 6.744 18.905 1.301 1.00 47.00 106 ALA A CA 1
ATOM 775 C C . ALA A 1 106 ? 7.393 19.588 0.076 1.00 47.00 106 ALA A C 1
ATOM 777 O O . ALA A 1 106 ? 7.600 18.897 -0.925 1.00 47.00 106 ALA A O 1
ATOM 778 N N . PRO A 1 107 ? 7.631 20.913 0.127 1.00 43.53 107 PRO A N 1
ATOM 779 C CA . PRO A 1 107 ? 8.218 21.667 -0.980 1.00 43.53 107 PRO A CA 1
ATOM 780 C C . PRO A 1 107 ? 9.651 21.232 -1.300 1.00 4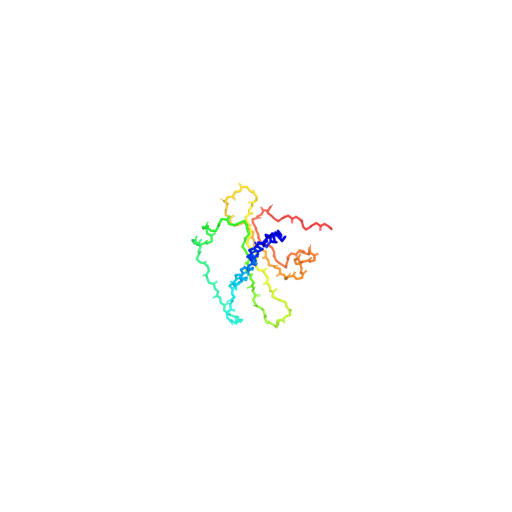3.53 107 PRO A C 1
ATOM 782 O O . PRO A 1 107 ? 10.359 20.796 -0.362 1.00 43.53 107 PRO A O 1
#

Secondary structure (DSSP, 8-state):
----------------PPPPPPPP--SSTT------HHHHHH---SEEEEEE--SS-SS-EEEEEEEPTTSS--EEEEEEEEHHHHHTTPPPSEEE-STT--PPPP-

Radius of gyration: 23.45 Å; chains: 1; bounding box: 68×53×57 Å

Organism: Alexandrium catenella (NCBI:txid2925)

Foldseek 3Di:
DDDDDDDPPDDDPPPDPDDDDDDDDDPDAPDDDDDPVVVVLPPQDQKDKDWHQDPVDPFTKIWMFGDDPDGSDPGFKIFIATPVCVVVLHGGPDIDGPVPPDDPRDD